Protein AF-W1XWI0-F1 (afdb_monomer_lite)

Organism: NCBI:txid408170

Sequence (33 aa):
EDERVTQIASMMSGRGMSSTALAAAKELINHFN

Foldseek 3Di:
DVVQLVVQQCVVPPPDRDPVSSVVSVVVVVVVD

Radius of gyration: 8.61 Å; chains: 1; bounding box: 19×14×22 Å

Structure (mmCIF, N/CA/C/O backbone):
data_AF-W1XWI0-F1
#
_entry.id   AF-W1XWI0-F1
#
loop_
_atom_site.group_PDB
_atom_site.id
_atom_site.type_symbol
_atom_site.label_atom_id
_atom_site.label_alt_id
_atom_site.label_comp_id
_atom_site.label_asym_id
_atom_site.label_entity_id
_atom_site.label_seq_id
_atom_site.pdbx_PDB_ins_code
_atom_site.Cartn_x
_atom_site.Cartn_y
_atom_site.Cartn_z
_atom_site.occupancy
_atom_site.B_iso_or_equiv
_atom_site.auth_seq_id
_atom_site.auth_comp_id
_atom_site.auth_asym_id
_atom_site.auth_atom_id
_atom_site.pdbx_PDB_model_num
ATOM 1 N N . GLU A 1 1 ? 3.340 -10.020 -5.596 1.00 60.59 1 GLU A N 1
ATOM 2 C CA . GLU A 1 1 ? 3.051 -8.607 -5.933 1.00 60.59 1 GLU A CA 1
ATOM 3 C C . GLU A 1 1 ? 2.090 -7.973 -4.927 1.00 60.59 1 GLU A C 1
ATOM 5 O O . GLU A 1 1 ? 2.458 -6.982 -4.304 1.00 60.59 1 GLU A O 1
ATOM 10 N N . ASP A 1 2 ? 0.938 -8.600 -4.656 1.00 70.06 2 ASP A N 1
ATOM 11 C CA . ASP A 1 2 ? -0.071 -8.096 -3.702 1.00 70.06 2 ASP A CA 1
ATOM 12 C C . ASP A 1 2 ? 0.411 -7.897 -2.253 1.00 70.06 2 ASP A C 1
ATOM 14 O O . ASP A 1 2 ? -0.007 -6.946 -1.589 1.00 70.06 2 ASP A O 1
ATOM 18 N N . GLU A 1 3 ? 1.324 -8.731 -1.745 1.00 77.25 3 GLU A N 1
ATOM 19 C CA . GLU A 1 3 ? 1.829 -8.589 -0.367 1.00 77.25 3 GLU A CA 1
ATOM 20 C C . GLU A 1 3 ? 2.651 -7.309 -0.164 1.00 77.25 3 GLU A C 1
ATOM 22 O O . GLU A 1 3 ? 2.526 -6.644 0.866 1.00 77.25 3 GLU A O 1
ATOM 27 N N . ARG A 1 4 ? 3.444 -6.913 -1.170 1.00 78.00 4 ARG A N 1
ATOM 28 C CA . A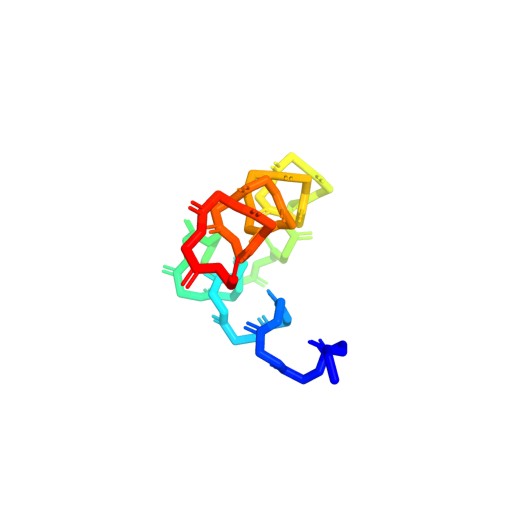RG A 1 4 ? 4.230 -5.671 -1.125 1.00 78.00 4 ARG A CA 1
ATOM 29 C C . ARG A 1 4 ? 3.331 -4.444 -1.188 1.00 78.00 4 ARG A C 1
ATOM 31 O O . ARG A 1 4 ? 3.519 -3.513 -0.409 1.00 78.00 4 ARG A O 1
ATOM 38 N N . VAL A 1 5 ? 2.328 -4.469 -2.068 1.00 78.75 5 VAL A N 1
ATOM 39 C CA . VAL A 1 5 ? 1.318 -3.404 -2.168 1.00 78.75 5 VAL A CA 1
ATOM 40 C C . VAL A 1 5 ? 0.610 -3.235 -0.827 1.00 78.75 5 VAL A C 1
ATOM 42 O O . VAL A 1 5 ? 0.462 -2.116 -0.335 1.00 78.75 5 VAL A O 1
ATOM 45 N N . THR A 1 6 ? 0.221 -4.350 -0.208 1.00 77.94 6 THR A N 1
ATOM 46 C CA . THR A 1 6 ? -0.491 -4.348 1.070 1.00 77.94 6 THR A CA 1
ATOM 47 C C . THR A 1 6 ? 0.365 -3.788 2.199 1.00 77.94 6 THR A C 1
ATOM 49 O O . THR A 1 6 ? -0.125 -2.971 2.980 1.00 77.94 6 THR A O 1
ATOM 52 N N . GLN A 1 7 ? 1.649 -4.148 2.266 1.00 79.50 7 GLN A N 1
ATOM 53 C CA . GLN A 1 7 ? 2.578 -3.580 3.246 1.00 79.50 7 GLN A CA 1
ATOM 54 C C . GLN A 1 7 ? 2.763 -2.072 3.073 1.00 79.50 7 GLN A C 1
ATOM 56 O O . GLN A 1 7 ? 2.615 -1.338 4.048 1.00 79.50 7 GLN A O 1
ATOM 61 N N . ILE A 1 8 ? 3.033 -1.595 1.856 1.00 79.81 8 ILE A N 1
ATOM 62 C CA . ILE A 1 8 ? 3.264 -0.164 1.602 1.00 79.81 8 ILE A CA 1
ATOM 63 C C . ILE A 1 8 ? 2.005 0.645 1.923 1.00 79.81 8 ILE A C 1
ATOM 65 O O . ILE A 1 8 ? 2.062 1.626 2.661 1.00 79.81 8 ILE A O 1
ATOM 69 N N . ALA A 1 9 ? 0.844 0.194 1.455 1.00 78.31 9 ALA A N 1
ATOM 70 C CA . ALA A 1 9 ? -0.418 0.863 1.741 1.00 78.31 9 ALA A CA 1
ATOM 71 C C . ALA A 1 9 ? -0.775 0.838 3.239 1.00 78.31 9 ALA A C 1
ATOM 73 O O . ALA A 1 9 ? -1.310 1.821 3.755 1.00 78.31 9 ALA A O 1
ATOM 74 N N . SER A 1 10 ? -0.426 -0.235 3.959 1.00 77.06 10 SER A N 1
ATOM 75 C CA . SER A 1 10 ? -0.585 -0.314 5.420 1.00 77.06 10 SER A CA 1
ATOM 76 C C . SER A 1 10 ? 0.346 0.655 6.155 1.00 77.06 10 SER A C 1
ATOM 78 O O . SER A 1 10 ? -0.090 1.330 7.088 1.00 77.06 10 SER A O 1
ATOM 80 N N . MET A 1 11 ? 1.602 0.782 5.711 1.00 80.56 11 MET A N 1
ATOM 81 C CA . MET A 1 11 ? 2.555 1.764 6.246 1.00 80.56 11 MET A CA 1
ATOM 82 C C . MET A 1 11 ? 2.091 3.207 6.005 1.00 80.56 11 MET A C 1
ATOM 84 O O . MET A 1 11 ? 2.335 4.073 6.840 1.00 80.56 11 MET A O 1
ATOM 88 N N . MET A 1 12 ? 1.392 3.461 4.894 1.00 71.94 12 MET A N 1
ATOM 89 C CA . MET A 1 12 ? 0.888 4.790 4.529 1.00 71.94 12 MET A CA 1
ATOM 90 C C . MET A 1 12 ? -0.427 5.175 5.225 1.00 71.94 12 MET A C 1
ATOM 92 O O . MET A 1 12 ? -0.653 6.358 5.464 1.00 71.94 12 MET A O 1
ATOM 96 N N . SER A 1 13 ? -1.314 4.218 5.523 1.00 71.88 13 SER A N 1
ATOM 97 C CA . SER A 1 13 ? -2.684 4.512 5.993 1.00 71.88 13 SER A CA 1
ATOM 98 C C . SER A 1 13 ? -2.932 4.374 7.499 1.00 71.88 13 SER A C 1
ATOM 100 O O . SER A 1 13 ? -3.948 4.868 7.990 1.00 71.88 13 SER A O 1
ATOM 102 N N . GLY A 1 14 ? -2.066 3.707 8.265 1.00 72.12 14 GLY A N 1
ATOM 103 C CA . GLY A 1 14 ? -2.375 3.411 9.671 1.00 72.12 14 GLY A CA 1
ATOM 104 C C . GLY A 1 14 ? -3.599 2.485 9.832 1.00 72.12 14 GLY A C 1
ATOM 105 O O . GLY A 1 14 ? -3.845 1.642 8.975 1.00 72.12 14 GLY A O 1
ATOM 106 N N . ARG A 1 15 ? -4.367 2.609 10.938 1.00 62.16 15 ARG A N 1
ATOM 107 C CA . ARG A 1 15 ? -5.404 1.641 11.412 1.00 62.16 15 ARG A CA 1
ATOM 108 C C . ARG A 1 15 ? -6.556 1.310 10.440 1.00 62.16 15 ARG A C 1
ATOM 110 O O . ARG A 1 15 ? -7.389 0.474 10.777 1.00 62.16 15 ARG A O 1
ATOM 117 N N . GLY A 1 16 ? -6.628 1.925 9.267 1.00 62.31 16 GLY A N 1
ATOM 118 C CA . GLY A 1 16 ? -7.608 1.594 8.240 1.00 62.31 16 GLY A CA 1
ATOM 119 C C . GLY A 1 16 ? -6.999 1.817 6.871 1.00 62.31 16 GLY A C 1
ATOM 120 O O . GLY A 1 16 ? -6.710 2.950 6.510 1.00 62.31 16 GLY A O 1
ATOM 121 N N . MET A 1 17 ? -6.788 0.737 6.125 1.00 68.75 17 MET A N 1
ATOM 122 C CA . MET A 1 17 ? -6.199 0.782 4.792 1.00 68.75 17 MET A CA 1
ATOM 123 C C . MET A 1 17 ? -7.135 1.543 3.844 1.00 68.75 17 MET A C 1
ATOM 125 O O . MET A 1 17 ? -8.162 1.019 3.415 1.00 68.75 17 MET A O 1
ATOM 129 N N . SER A 1 18 ? -6.807 2.802 3.550 1.00 76.81 18 SER A N 1
ATOM 130 C CA . SER A 1 18 ? -7.582 3.609 2.611 1.00 76.81 18 SER A CA 1
ATOM 131 C C . SER A 1 18 ? -7.384 3.078 1.191 1.00 76.81 18 SER A C 1
ATOM 133 O O . SER A 1 18 ? -6.258 2.782 0.779 1.00 76.81 18 SER A O 1
ATOM 135 N N . SER A 1 19 ? -8.464 3.005 0.411 1.00 78.25 19 SER A N 1
ATOM 136 C CA . SER A 1 19 ? -8.415 2.662 -1.018 1.00 78.25 19 SER A CA 1
ATOM 137 C C . SER A 1 19 ? -7.468 3.582 -1.800 1.00 78.25 19 SER A C 1
ATOM 139 O O . SER A 1 19 ? -6.819 3.143 -2.749 1.00 78.25 19 SER A O 1
ATOM 141 N N . THR A 1 20 ? -7.311 4.830 -1.349 1.00 80.19 20 THR A N 1
ATOM 142 C CA . THR A 1 20 ? -6.359 5.800 -1.903 1.00 80.19 20 THR A CA 1
ATOM 143 C C . THR A 1 20 ? -4.904 5.398 -1.655 1.00 80.19 20 THR A C 1
ATOM 145 O O . THR A 1 20 ? -4.072 5.532 -2.547 1.00 80.19 20 THR A O 1
ATOM 148 N N . ALA A 1 21 ? -4.576 4.856 -0.479 1.00 81.44 21 ALA A N 1
ATOM 149 C CA . ALA A 1 21 ? -3.213 4.410 -0.187 1.00 81.44 21 ALA A CA 1
ATOM 150 C C . ALA A 1 21 ? -2.856 3.112 -0.914 1.00 81.44 21 ALA A C 1
ATOM 152 O O . ALA A 1 21 ? -1.707 2.935 -1.308 1.00 81.44 21 ALA A O 1
ATOM 153 N N . LEU A 1 22 ? -3.836 2.231 -1.142 1.00 82.06 22 LEU A N 1
ATOM 154 C CA . LEU A 1 22 ? -3.652 1.052 -1.988 1.00 82.06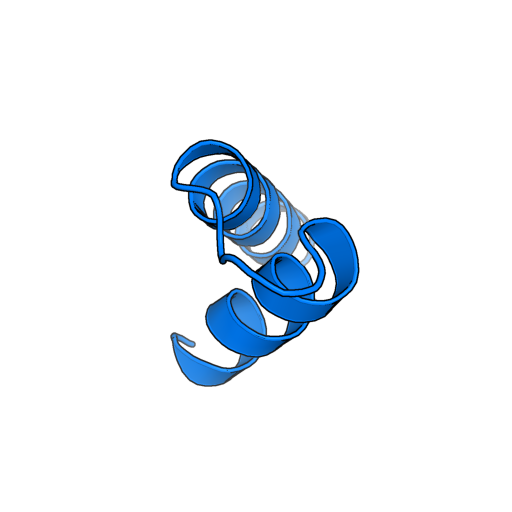 22 LEU A CA 1
ATOM 155 C C . LEU A 1 22 ? -3.312 1.454 -3.430 1.00 82.06 22 LEU A C 1
ATOM 157 O O . LEU A 1 22 ? -2.390 0.892 -4.017 1.00 82.06 22 LEU A O 1
ATOM 161 N N . ALA A 1 23 ? -4.026 2.434 -3.989 1.00 84.88 23 ALA A N 1
ATOM 162 C CA . ALA A 1 23 ? -3.753 2.945 -5.331 1.00 84.88 23 ALA A CA 1
ATOM 163 C C . ALA A 1 23 ? -2.351 3.573 -5.429 1.00 84.88 23 ALA A C 1
ATOM 165 O O . ALA A 1 23 ? -1.584 3.215 -6.320 1.00 84.88 23 ALA A O 1
ATOM 166 N N . ALA A 1 24 ? -1.975 4.414 -4.460 1.00 84.12 24 ALA A N 1
ATOM 167 C CA . ALA A 1 24 ? -0.648 5.028 -4.414 1.00 84.12 24 ALA A CA 1
ATOM 168 C C . ALA A 1 24 ? 0.484 3.992 -4.259 1.00 84.12 24 ALA A C 1
ATOM 170 O O . ALA A 1 24 ? 1.517 4.094 -4.916 1.00 84.12 24 ALA A O 1
ATOM 171 N N . ALA A 1 25 ? 0.284 2.959 -3.434 1.00 83.75 25 ALA A N 1
ATOM 172 C CA . ALA A 1 25 ? 1.249 1.873 -3.265 1.00 83.75 25 ALA A CA 1
ATOM 173 C C . ALA A 1 25 ? 1.454 1.061 -4.555 1.00 83.75 25 ALA A C 1
ATOM 175 O O . ALA A 1 25 ? 2.578 0.64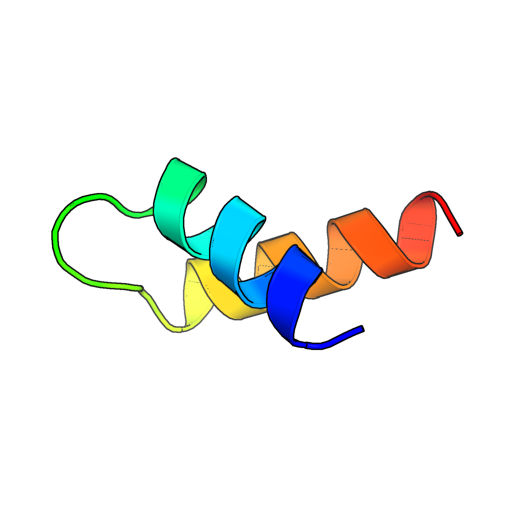9 -4.848 1.00 83.75 25 ALA A O 1
ATOM 176 N N . LYS A 1 26 ? 0.385 0.849 -5.335 1.00 83.50 26 LYS A N 1
ATOM 177 C CA . LYS A 1 26 ? 0.464 0.179 -6.642 1.00 83.50 26 LYS A CA 1
ATOM 178 C C . LYS A 1 26 ? 1.261 0.997 -7.652 1.00 83.50 26 LYS A C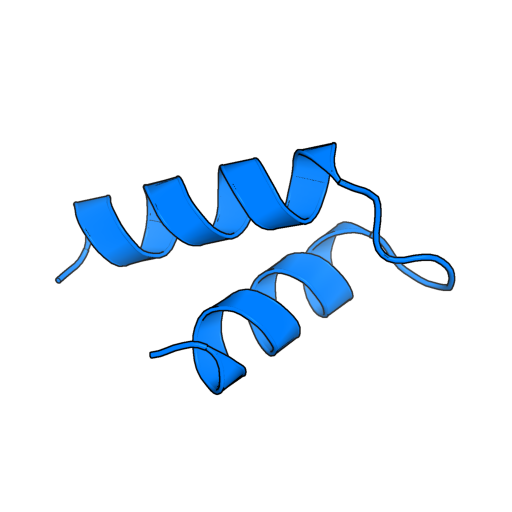 1
ATOM 180 O O . LYS A 1 26 ? 2.104 0.429 -8.338 1.00 83.50 26 LYS A O 1
ATOM 185 N N . GLU A 1 27 ? 1.038 2.308 -7.718 1.00 85.12 27 GLU A N 1
ATOM 186 C CA . GLU A 1 27 ? 1.816 3.179 -8.609 1.00 85.12 27 GLU A CA 1
ATOM 187 C C . GLU A 1 27 ? 3.300 3.212 -8.235 1.00 85.12 27 GLU A C 1
ATOM 189 O O . GLU A 1 27 ? 4.150 3.098 -9.113 1.00 85.12 27 GLU A O 1
ATOM 194 N N . LEU A 1 28 ? 3.617 3.277 -6.939 1.00 82.81 28 LEU A N 1
ATOM 195 C CA . LE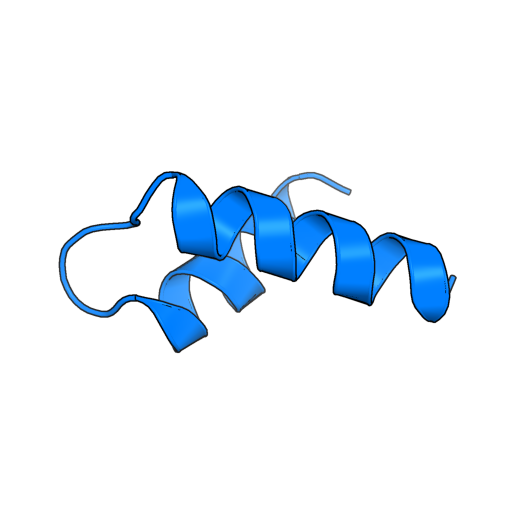U A 1 28 ? 4.993 3.211 -6.439 1.00 82.81 28 LEU A CA 1
ATOM 196 C C . LEU A 1 28 ? 5.695 1.915 -6.854 1.00 82.81 28 LEU A C 1
ATOM 198 O O . LEU A 1 28 ? 6.801 1.957 -7.381 1.00 82.81 28 LEU A O 1
ATOM 202 N N . ILE A 1 29 ? 5.057 0.762 -6.650 1.00 81.94 29 ILE A N 1
ATOM 203 C CA . ILE A 1 29 ? 5.657 -0.526 -7.026 1.00 81.94 29 ILE A CA 1
ATOM 204 C C . ILE A 1 29 ? 5.836 -0.623 -8.542 1.00 81.94 29 ILE A C 1
ATOM 206 O O . ILE A 1 29 ? 6.901 -1.041 -8.982 1.00 81.94 29 ILE A O 1
ATOM 210 N N . ASN A 1 30 ? 4.855 -0.181 -9.333 1.00 83.38 30 ASN A N 1
ATOM 211 C CA . ASN A 1 30 ? 4.965 -0.174 -10.793 1.00 83.38 30 ASN A CA 1
ATOM 212 C C . ASN A 1 30 ? 6.047 0.778 -11.319 1.00 83.38 30 ASN A C 1
ATOM 214 O O . ASN A 1 30 ? 6.583 0.537 -12.394 1.00 83.38 30 ASN A O 1
ATOM 218 N N . HIS A 1 31 ? 6.364 1.858 -10.601 1.00 80.31 31 HIS A N 1
ATOM 219 C CA . HIS A 1 31 ? 7.380 2.823 -11.025 1.00 80.31 31 HIS A CA 1
ATOM 220 C C . HIS A 1 31 ? 8.820 2.345 -10.772 1.00 80.31 31 HIS A C 1
ATOM 222 O O . HIS A 1 31 ? 9.741 2.803 -11.443 1.00 80.31 31 HIS A O 1
ATOM 228 N N . PHE A 1 32 ? 9.019 1.446 -9.803 1.00 76.69 32 PHE A N 1
ATOM 229 C CA . PHE A 1 32 ? 10.339 0.980 -9.358 1.00 76.69 32 PHE A CA 1
ATOM 230 C C . PHE A 1 32 ? 10.622 -0.504 -9.669 1.00 76.69 32 PHE A C 1
ATOM 232 O O . PHE A 1 32 ? 11.621 -1.033 -9.176 1.00 76.69 32 PHE A O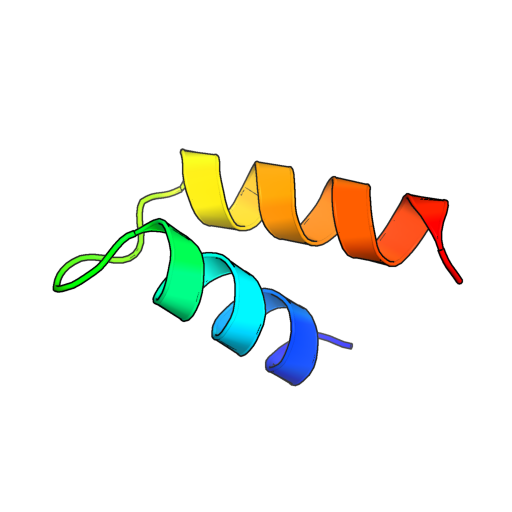 1
ATOM 239 N N . ASN A 1 33 ? 9.762 -1.164 -10.454 1.00 59.81 33 ASN A N 1
ATOM 240 C CA . ASN A 1 33 ? 9.937 -2.538 -10.948 1.00 59.81 33 ASN A CA 1
ATOM 241 C C . ASN A 1 33 ? 10.559 -2.568 -12.348 1.00 59.81 33 ASN A C 1
ATOM 243 O O . ASN A 1 33 ? 10.135 -1.753 -13.197 1.00 59.81 33 ASN A O 1
#

Secondary structure (DSSP, 8-state):
-HHHHHHHHHHHHTTS--HHHHHHHHHHHHH--

pLDDT: mean 76.73, std 7.09, range [59.81, 85.12]